Protein AF-A0A1W6KG29-F1 (afdb_monomer_lite)

Secondary structure (DSSP, 8-state):
--------SEEEEPTTSS-EEEE-TTS-EEEESS--TTTS-GGGGGGS--B-SEEBSSHHHHHHHHHT--SSPP---TTSHHHHHHHHTT-EE-GGGG-

Radius of gyration: 12.06 Å; chains: 1; bounding box: 34×25×29 Å

Structure (mmCIF, N/CA/C/O backbone):
data_AF-A0A1W6KG29-F1
#
_entry.id   AF-A0A1W6KG29-F1
#
loop_
_atom_site.group_PDB
_atom_site.id
_atom_site.type_symbol
_atom_site.label_atom_id
_atom_site.label_alt_id
_atom_site.label_comp_id
_atom_site.label_asym_id
_atom_site.label_entity_id
_atom_site.label_seq_id
_atom_site.pdbx_PDB_ins_code
_atom_site.Cartn_x
_atom_site.Cartn_y
_atom_site.Cartn_z
_atom_site.occupancy
_atom_site.B_iso_or_equiv
_atom_site.auth_seq_id
_atom_site.auth_comp_id
_atom_site.auth_asym_id
_atom_site.auth_atom_id
_atom_site.pdbx_PDB_model_num
ATOM 1 N N . MET A 1 1 ? 13.498 -8.568 -15.692 1.00 46.94 1 MET A N 1
ATOM 2 C CA . MET A 1 1 ? 12.778 -8.338 -14.432 1.00 46.94 1 MET A CA 1
ATOM 3 C C . MET A 1 1 ? 12.352 -6.894 -14.493 1.00 46.94 1 MET A C 1
ATOM 5 O O . MET A 1 1 ? 13.223 -6.030 -14.524 1.00 46.94 1 MET A O 1
ATOM 9 N N . GLU A 1 2 ? 11.065 -6.685 -14.721 1.00 44.09 2 GLU A N 1
ATOM 10 C CA . GLU A 1 2 ? 10.419 -5.372 -14.666 1.00 44.09 2 GLU A CA 1
ATOM 11 C C . GLU A 1 2 ? 10.640 -4.832 -13.226 1.00 44.09 2 GLU A C 1
ATOM 13 O O . GLU A 1 2 ? 10.624 -5.609 -12.264 1.00 44.09 2 GLU A O 1
ATOM 18 N N . LYS A 1 3 ? 11.122 -3.585 -13.106 1.00 52.91 3 LYS A N 1
ATOM 19 C CA . LYS A 1 3 ? 11.557 -2.942 -11.850 1.00 52.91 3 LYS A CA 1
ATOM 20 C C . LYS A 1 3 ? 10.441 -2.085 -11.248 1.00 52.91 3 LYS A C 1
ATOM 22 O O . LYS A 1 3 ? 10.333 -0.899 -11.589 1.00 52.91 3 LYS A O 1
ATOM 27 N N . MET A 1 4 ? 9.671 -2.656 -10.319 1.00 61.75 4 MET A N 1
ATOM 28 C CA . MET A 1 4 ? 8.678 -1.871 -9.590 1.00 61.75 4 MET A CA 1
ATOM 29 C C . MET A 1 4 ? 9.389 -0.697 -8.909 1.00 61.75 4 MET A C 1
ATOM 31 O O . MET A 1 4 ? 10.573 -0.784 -8.559 1.00 61.75 4 MET A O 1
ATOM 35 N N . SER A 1 5 ? 8.692 0.423 -8.728 1.00 75.44 5 SER A N 1
ATOM 36 C CA . SER A 1 5 ? 9.226 1.545 -7.959 1.00 75.44 5 SER A CA 1
ATOM 37 C C . SER A 1 5 ? 8.520 1.618 -6.617 1.00 75.44 5 SER A C 1
ATOM 39 O O . SER A 1 5 ? 7.323 1.866 -6.553 1.00 75.44 5 SER A O 1
ATOM 41 N N . ASN A 1 6 ? 9.276 1.467 -5.537 1.00 83.81 6 ASN A N 1
ATOM 42 C CA . ASN A 1 6 ? 8.812 1.713 -4.175 1.00 83.81 6 ASN A CA 1
ATOM 43 C C . ASN A 1 6 ? 9.227 3.103 -3.656 1.00 83.81 6 ASN A 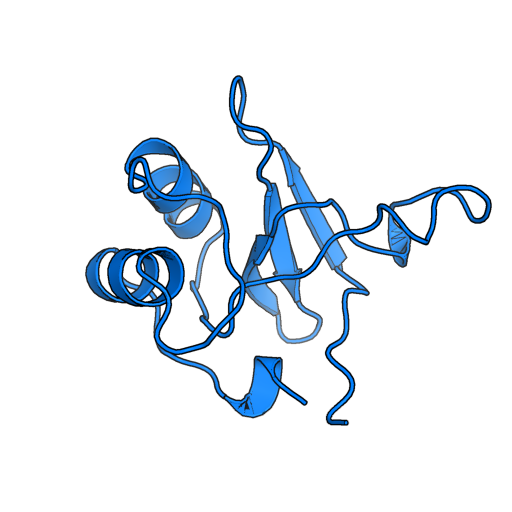C 1
ATOM 45 O O . ASN A 1 6 ? 9.314 3.340 -2.457 1.00 83.81 6 ASN A O 1
ATOM 49 N N . ASN A 1 7 ? 9.448 4.058 -4.565 1.00 85.38 7 ASN A N 1
ATOM 50 C CA . ASN A 1 7 ? 9.712 5.459 -4.239 1.00 85.38 7 ASN A CA 1
ATOM 51 C C . ASN A 1 7 ? 8.391 6.209 -4.004 1.00 85.38 7 ASN A C 1
ATOM 53 O O . ASN A 1 7 ? 7.974 7.027 -4.828 1.00 85.38 7 ASN A O 1
ATOM 57 N N . TYR A 1 8 ? 7.706 5.910 -2.904 1.00 92.00 8 TYR A N 1
ATOM 58 C CA . TYR A 1 8 ? 6.419 6.534 -2.600 1.00 92.00 8 TYR A CA 1
ATOM 59 C C . TYR A 1 8 ? 6.580 8.003 -2.203 1.00 92.00 8 TYR A C 1
ATOM 61 O O . TYR A 1 8 ? 7.577 8.400 -1.597 1.00 92.00 8 TYR A O 1
ATOM 69 N N . ALA A 1 9 ? 5.585 8.814 -2.556 1.00 92.56 9 ALA A N 1
ATOM 70 C CA . ALA A 1 9 ? 5.486 10.206 -2.126 1.00 92.56 9 ALA A CA 1
ATOM 71 C C . ALA A 1 9 ? 4.967 10.312 -0.684 1.00 92.56 9 ALA A C 1
ATOM 73 O O . ALA A 1 9 ? 5.343 11.220 0.053 1.00 92.56 9 ALA A O 1
ATOM 74 N N . GLN A 1 10 ? 4.110 9.369 -0.286 1.00 95.06 10 GLN A N 1
ATOM 75 C CA . GLN A 1 10 ? 3.527 9.290 1.046 1.00 95.06 10 GLN A CA 1
ATOM 76 C C . GLN A 1 10 ? 3.257 7.828 1.406 1.00 95.06 10 GLN A C 1
ATOM 78 O O . GLN A 1 10 ? 2.904 7.036 0.535 1.00 95.06 10 GLN A O 1
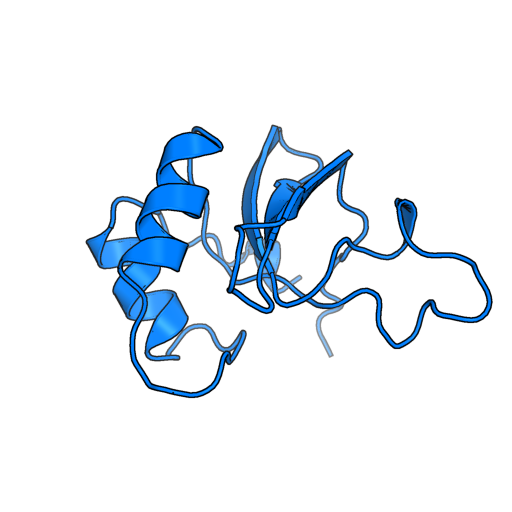ATOM 83 N N . ALA A 1 11 ? 3.373 7.490 2.689 1.00 96.50 11 ALA A N 1
ATOM 84 C CA . ALA A 1 11 ? 2.935 6.218 3.245 1.00 96.50 11 ALA A CA 1
ATOM 85 C C . ALA A 1 11 ? 2.150 6.467 4.537 1.00 96.50 11 ALA A C 1
ATOM 87 O O . ALA A 1 11 ? 2.566 7.254 5.388 1.00 96.50 11 ALA A O 1
ATOM 88 N N . ILE A 1 12 ? 1.001 5.813 4.674 1.00 97.50 12 ILE A N 1
ATOM 89 C CA . ILE A 1 12 ? 0.139 5.875 5.852 1.00 97.50 12 ILE A CA 1
ATOM 90 C C . ILE A 1 12 ? 0.039 4.460 6.406 1.00 97.50 12 ILE A C 1
ATOM 92 O O . ILE A 1 12 ? -0.592 3.600 5.793 1.00 97.50 12 ILE A O 1
ATOM 96 N N . ALA A 1 13 ? 0.667 4.225 7.556 1.00 97.00 13 ALA A N 1
ATOM 97 C CA . ALA A 1 13 ? 0.539 2.959 8.266 1.00 97.00 13 ALA A CA 1
ATOM 98 C C . ALA A 1 13 ? -0.912 2.760 8.718 1.00 97.00 13 ALA A C 1
ATOM 100 O O . ALA A 1 13 ? -1.516 3.673 9.293 1.00 97.00 13 ALA A O 1
ATOM 101 N N . VAL A 1 14 ? -1.464 1.572 8.479 1.00 96.25 14 VAL A N 1
ATOM 102 C CA . VAL A 1 14 ? -2.769 1.203 9.032 1.00 96.25 14 VAL A CA 1
ATOM 103 C C . VAL A 1 14 ? -2.540 0.561 10.405 1.00 96.25 14 VAL A C 1
ATOM 105 O O . VAL A 1 14 ? -1.784 -0.404 10.492 1.00 96.25 14 VAL A O 1
ATOM 108 N N . PRO A 1 15 ? -3.138 1.084 11.493 1.00 92.44 15 PRO A N 1
ATOM 109 C CA . PRO A 1 15 ? -2.930 0.540 12.833 1.00 92.44 15 PRO A CA 1
ATOM 110 C C . PRO A 1 15 ? -3.242 -0.956 12.910 1.00 92.44 15 PRO A C 1
ATOM 112 O O . PRO A 1 15 ? -4.209 -1.422 12.311 1.00 92.44 15 PRO A O 1
ATOM 115 N N . ASP A 1 16 ? -2.430 -1.698 13.665 1.00 92.25 16 ASP A N 1
ATOM 116 C CA . ASP A 1 16 ? -2.567 -3.149 13.870 1.00 92.25 16 ASP A CA 1
ATOM 117 C C . ASP A 1 16 ? -2.491 -3.993 12.579 1.00 92.25 16 ASP A C 1
ATOM 119 O O . ASP A 1 16 ? -2.884 -5.165 12.558 1.00 92.25 16 ASP A O 1
ATOM 123 N N . LYS A 1 17 ? -1.973 -3.408 11.494 1.00 91.00 17 LYS A N 1
ATOM 124 C CA . LYS A 1 17 ? -1.687 -4.067 10.221 1.00 91.00 17 LYS A CA 1
ATOM 125 C C . LYS A 1 17 ? -0.230 -3.806 9.863 1.00 91.00 17 LYS A C 1
ATOM 127 O O . LYS A 1 17 ? 0.230 -2.671 9.924 1.00 91.00 17 LYS A O 1
ATOM 132 N N . ASP A 1 18 ? 0.470 -4.831 9.396 1.00 93.00 18 ASP A N 1
ATOM 133 C CA . ASP A 1 18 ? 1.816 -4.681 8.829 1.00 93.00 18 ASP A CA 1
ATOM 134 C C . ASP A 1 18 ? 1.742 -4.172 7.371 1.00 93.00 18 ASP A C 1
ATOM 136 O O . ASP A 1 18 ? 2.402 -4.699 6.481 1.00 93.00 18 ASP A O 1
ATOM 140 N N . LEU A 1 19 ? 0.860 -3.198 7.100 1.00 96.81 19 LEU A N 1
ATOM 141 C CA . LEU A 1 19 ? 0.537 -2.691 5.763 1.00 96.81 19 LEU A CA 1
ATOM 142 C C . LEU A 1 19 ? 0.361 -1.168 5.756 1.00 96.81 19 LEU A C 1
ATOM 144 O O . LEU A 1 19 ? -0.048 -0.545 6.741 1.00 96.81 19 LEU A O 1
ATOM 148 N N . PHE A 1 20 ? 0.611 -0.582 4.590 1.00 97.69 20 PHE A N 1
ATOM 149 C CA . PHE A 1 20 ? 0.603 0.854 4.352 1.00 97.69 20 PHE A CA 1
ATOM 150 C C . PHE A 1 20 ? -0.299 1.199 3.168 1.00 97.69 20 PHE A C 1
ATOM 152 O O . PHE A 1 20 ? -0.270 0.531 2.134 1.00 97.69 20 PHE A O 1
ATOM 159 N N . ALA A 1 21 ? -1.058 2.287 3.285 1.00 98.00 21 ALA A N 1
ATOM 160 C CA . ALA A 1 21 ? -1.610 2.979 2.128 1.00 98.00 21 ALA A CA 1
ATOM 161 C C . ALA A 1 21 ? -0.542 3.934 1.582 1.00 98.00 21 ALA A C 1
ATOM 163 O O . ALA A 1 21 ? -0.090 4.827 2.300 1.00 98.00 21 ALA A O 1
ATOM 164 N N . VAL A 1 22 ? -0.125 3.746 0.332 1.00 97.19 22 VAL A N 1
ATOM 165 C CA . VAL A 1 22 ? 1.013 4.466 -0.2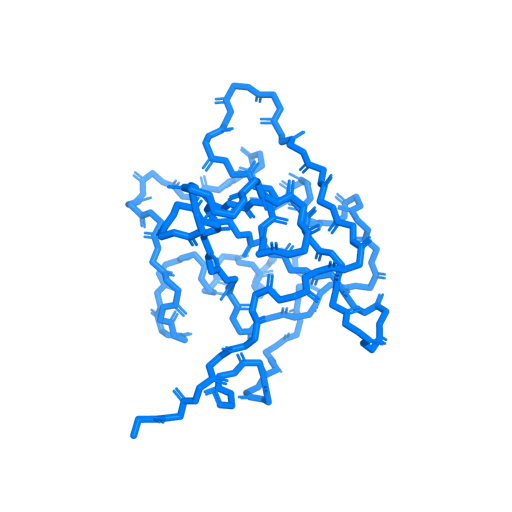56 1.00 97.19 22 VAL A CA 1
ATOM 166 C C . VAL A 1 22 ? 0.599 5.272 -1.475 1.00 97.19 22 VAL A C 1
ATOM 168 O O . VAL A 1 22 ? -0.180 4.793 -2.297 1.00 97.19 22 VAL A O 1
ATOM 171 N N . GLN A 1 23 ? 1.123 6.489 -1.601 1.00 96.44 23 GLN A N 1
ATOM 172 C CA . GLN A 1 23 ? 0.904 7.346 -2.762 1.00 96.44 23 GLN A CA 1
ATOM 173 C C . GLN A 1 23 ? 2.069 7.224 -3.745 1.00 96.44 23 GLN A C 1
ATOM 175 O O . GLN A 1 23 ? 3.227 7.461 -3.389 1.00 96.44 23 GLN A O 1
ATOM 180 N N . LEU A 1 24 ? 1.759 6.895 -4.995 1.00 92.75 24 LEU A N 1
ATOM 181 C CA . LEU A 1 24 ? 2.718 6.806 -6.089 1.00 92.75 24 LEU A CA 1
ATOM 182 C C . LEU A 1 24 ? 2.954 8.178 -6.739 1.00 92.75 24 LEU A C 1
ATOM 184 O O . LEU A 1 24 ? 2.243 9.153 -6.489 1.00 92.75 24 LEU A O 1
ATOM 188 N N . SER A 1 25 ? 3.972 8.265 -7.596 1.00 89.50 25 SER A N 1
ATOM 189 C CA . SER A 1 25 ? 4.406 9.518 -8.237 1.00 89.50 25 SER A CA 1
ATOM 190 C C . SER A 1 25 ? 3.361 10.160 -9.156 1.00 89.50 25 SER A C 1
ATOM 192 O O . SER A 1 25 ? 3.428 11.358 -9.422 1.00 89.50 25 SER A O 1
ATOM 194 N N . ASP A 1 26 ? 2.381 9.386 -9.621 1.00 91.19 26 ASP A N 1
ATOM 195 C CA . ASP A 1 26 ? 1.250 9.853 -10.428 1.00 91.19 26 ASP A CA 1
ATOM 196 C C . ASP A 1 26 ? 0.048 10.321 -9.575 1.00 91.19 26 ASP A C 1
ATOM 198 O O . ASP A 1 26 ? -1.044 10.562 -10.099 1.00 91.19 26 ASP A O 1
ATOM 202 N N . GLY A 1 27 ? 0.229 10.410 -8.253 1.00 93.12 27 GLY A N 1
ATOM 203 C CA . GLY A 1 27 ? -0.781 10.820 -7.281 1.00 93.12 27 GLY A CA 1
ATOM 204 C C . GLY A 1 27 ? -1.787 9.734 -6.894 1.00 93.12 27 GLY A C 1
ATOM 205 O O . GLY A 1 27 ? -2.601 9.982 -6.005 1.00 93.12 27 GLY A O 1
ATOM 206 N N . GLY A 1 28 ? -1.741 8.558 -7.529 1.00 95.69 28 GLY A N 1
ATOM 207 C CA . GLY A 1 28 ? -2.592 7.415 -7.200 1.00 95.69 28 GLY A CA 1
ATOM 208 C C . GLY A 1 28 ? -2.170 6.719 -5.919 1.00 95.69 28 GLY A C 1
ATOM 209 O O . GLY A 1 28 ? -1.021 6.821 -5.493 1.00 95.69 28 GLY A O 1
ATOM 210 N N . TRP A 1 29 ? -3.107 5.988 -5.323 1.00 97.69 29 TRP A N 1
ATOM 211 C CA . TRP A 1 29 ? -2.885 5.263 -4.077 1.00 97.69 29 TRP A CA 1
ATOM 212 C C . TRP A 1 29 ? -2.883 3.753 -4.296 1.00 97.69 29 TRP A C 1
ATOM 214 O O . TRP A 1 29 ? -3.660 3.235 -5.094 1.00 97.69 29 TRP A O 1
ATOM 224 N N . SER A 1 30 ? -2.044 3.036 -3.559 1.00 97.56 30 SER A N 1
ATOM 225 C CA . SER A 1 30 ? -2.017 1.573 -3.522 1.00 97.56 30 SER A CA 1
ATOM 226 C C . SER A 1 30 ? -1.797 1.073 -2.089 1.00 97.56 30 SER A C 1
ATOM 228 O O . SER A 1 30 ? -1.753 1.859 -1.141 1.00 97.56 30 SER A O 1
ATOM 230 N N . ILE A 1 31 ? -1.702 -0.243 -1.929 1.00 97.56 31 ILE A N 1
ATOM 231 C CA . ILE A 1 31 ? -1.402 -0.932 -0.672 1.00 97.56 31 ILE A CA 1
ATOM 232 C C . ILE A 1 31 ? -0.000 -1.516 -0.787 1.00 97.56 31 ILE A C 1
ATOM 234 O O . ILE A 1 31 ? 0.294 -2.133 -1.809 1.00 97.56 31 ILE A O 1
ATOM 238 N N . ALA A 1 32 ? 0.822 -1.359 0.246 1.00 96.81 32 ALA A N 1
ATOM 239 C CA . ALA A 1 32 ? 2.169 -1.914 0.315 1.00 96.81 32 ALA A CA 1
ATOM 240 C C . ALA A 1 32 ? 2.459 -2.585 1.663 1.00 96.81 32 ALA A C 1
ATOM 242 O O . ALA A 1 32 ? 1.835 -2.252 2.671 1.00 96.81 32 ALA A O 1
ATOM 243 N N . ASP A 1 33 ? 3.441 -3.483 1.686 1.00 94.94 33 ASP A N 1
ATOM 244 C CA . ASP A 1 33 ? 4.018 -4.095 2.898 1.00 94.94 33 ASP A CA 1
ATOM 245 C C . ASP A 1 33 ? 5.170 -3.278 3.506 1.00 94.94 33 ASP A C 1
ATOM 247 O O . ASP A 1 33 ? 5.859 -3.728 4.419 1.00 94.94 33 ASP A O 1
ATOM 251 N N . GLY A 1 34 ? 5.359 -2.045 3.036 1.00 93.75 34 GLY A N 1
ATOM 252 C CA . GLY A 1 34 ? 6.328 -1.108 3.584 1.00 93.75 34 GLY A CA 1
ATOM 253 C C . GLY A 1 34 ? 6.100 0.321 3.100 1.00 93.75 34 GLY A C 1
ATOM 254 O O . GLY A 1 34 ? 5.276 0.596 2.227 1.00 93.75 34 GLY A O 1
ATOM 255 N N . GLN A 1 35 ? 6.832 1.252 3.705 1.00 92.50 35 GLN A N 1
ATOM 256 C CA . GLN A 1 35 ? 6.688 2.695 3.483 1.00 92.50 35 GLN A CA 1
ATOM 257 C C . GLN A 1 35 ? 7.454 3.233 2.263 1.00 92.50 35 GLN A C 1
ATOM 259 O O . GLN A 1 35 ? 7.355 4.414 1.941 1.00 92.50 35 GLN A O 1
ATOM 264 N N . GLY A 1 36 ? 8.206 2.391 1.566 1.00 90.62 36 GLY A N 1
ATOM 265 C CA . GLY A 1 36 ? 8.992 2.757 0.398 1.00 90.62 36 GLY A CA 1
ATOM 266 C C . GLY A 1 36 ? 10.395 3.268 0.721 1.00 90.62 36 GLY A C 1
ATOM 267 O O . GLY A 1 36 ? 10.719 3.653 1.845 1.00 90.62 36 GLY A O 1
ATOM 268 N N . THR A 1 37 ? 11.257 3.267 -0.290 1.00 87.31 37 THR A N 1
ATOM 269 C CA . THR A 1 37 ? 12.697 3.563 -0.185 1.00 87.31 37 THR A CA 1
ATOM 270 C C . THR A 1 37 ? 12.982 5.022 0.127 1.00 87.31 37 THR A C 1
ATOM 272 O O . THR A 1 37 ? 13.933 5.312 0.835 1.00 87.31 37 THR A O 1
ATOM 275 N N . ASN A 1 38 ? 12.141 5.946 -0.341 1.00 84.06 38 ASN A N 1
ATOM 276 C CA . ASN A 1 38 ? 12.284 7.374 -0.031 1.00 84.06 38 ASN A CA 1
ATOM 277 C C . ASN A 1 38 ? 11.994 7.710 1.439 1.00 84.06 38 ASN A C 1
ATOM 279 O O . ASN A 1 38 ? 12.407 8.766 1.913 1.00 84.06 38 ASN A O 1
ATOM 283 N N . LEU A 1 39 ? 11.228 6.860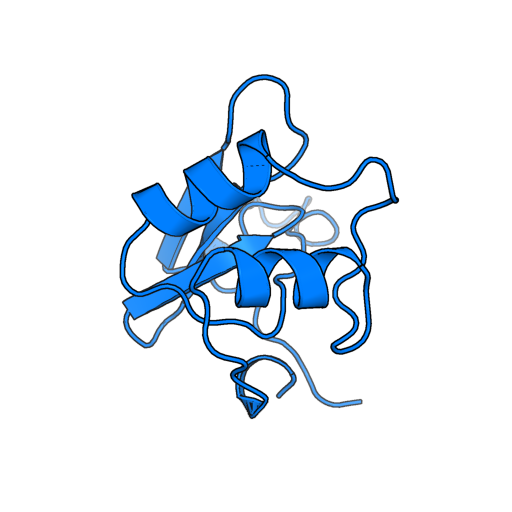 2.124 1.00 82.12 39 LEU A N 1
ATOM 284 C CA . LEU A 1 39 ? 10.785 7.076 3.502 1.00 82.12 39 LEU A CA 1
ATOM 285 C C . LEU A 1 39 ? 11.518 6.163 4.494 1.00 82.12 39 LEU A C 1
ATOM 287 O O . LEU A 1 39 ? 11.290 6.265 5.695 1.00 82.12 39 LEU A O 1
ATOM 291 N N . THR A 1 40 ? 12.382 5.279 3.994 1.00 86.12 40 THR A N 1
ATOM 292 C CA . THR A 1 40 ? 13.149 4.313 4.781 1.00 86.12 40 THR A CA 1
ATOM 293 C C . THR A 1 40 ? 14.608 4.742 4.835 1.00 86.12 40 THR A C 1
ATOM 295 O O . THR A 1 40 ? 15.156 5.186 3.828 1.00 86.12 40 THR A O 1
ATOM 298 N N . ASP A 1 41 ? 15.233 4.603 6.004 1.00 84.38 41 ASP A N 1
ATOM 299 C CA . ASP A 1 41 ? 16.656 4.894 6.174 1.00 84.38 41 ASP A CA 1
ATOM 300 C C . ASP A 1 41 ? 17.513 4.025 5.232 1.00 84.38 41 ASP A C 1
ATOM 302 O O . ASP A 1 41 ? 17.157 2.887 4.907 1.00 84.38 41 ASP A O 1
ATOM 306 N N . GLU A 1 42 ? 18.644 4.565 4.763 1.00 83.00 42 GLU A N 1
ATOM 307 C CA . GLU A 1 42 ? 19.475 3.928 3.725 1.00 83.00 42 GLU A CA 1
ATOM 308 C C . GLU A 1 42 ? 19.962 2.520 4.110 1.00 83.00 42 GLU A C 1
ATOM 310 O O . GLU A 1 42 ? 20.110 1.657 3.245 1.00 83.00 42 GLU A O 1
ATOM 315 N N . ASP A 1 43 ? 20.190 2.267 5.399 1.00 86.81 43 ASP A N 1
ATOM 316 C CA . ASP A 1 43 ? 20.614 0.971 5.935 1.00 86.81 43 ASP A CA 1
ATOM 317 C C . ASP A 1 43 ? 19.476 -0.059 6.028 1.00 86.81 43 ASP A C 1
ATOM 319 O O . ASP A 1 43 ? 19.740 -1.253 6.164 1.00 86.81 43 ASP A O 1
ATOM 323 N N . MET A 1 44 ? 18.223 0.383 5.892 1.00 82.31 44 MET A N 1
ATOM 324 C CA . MET A 1 44 ? 17.010 -0.435 5.988 1.00 82.31 44 MET A CA 1
ATOM 325 C C . MET A 1 44 ? 16.270 -0.553 4.649 1.00 82.31 44 MET A C 1
ATOM 327 O O . MET A 1 44 ? 15.159 -1.077 4.595 1.00 82.31 44 MET A O 1
ATOM 331 N N . VAL A 1 45 ? 16.884 -0.104 3.550 1.00 81.69 45 VAL A N 1
ATOM 332 C CA . VAL A 1 45 ? 16.272 -0.012 2.213 1.00 81.69 45 VAL A CA 1
ATOM 333 C C . VAL A 1 45 ? 15.695 -1.341 1.696 1.00 81.69 45 VAL A C 1
ATOM 335 O O . VAL A 1 45 ? 14.729 -1.343 0.936 1.00 81.69 45 VAL A O 1
ATOM 338 N N . GLU A 1 46 ? 16.237 -2.482 2.136 1.00 79.94 46 GLU A N 1
ATOM 339 C CA . GLU A 1 46 ? 15.733 -3.821 1.789 1.00 79.94 46 GLU A CA 1
ATOM 340 C C . GLU A 1 46 ? 14.342 -4.115 2.384 1.00 79.94 46 GLU A C 1
ATOM 342 O O . GLU A 1 46 ? 13.627 -4.981 1.884 1.00 79.94 46 GLU A O 1
ATOM 347 N N . LEU A 1 47 ? 13.937 -3.368 3.416 1.00 82.56 47 LEU A N 1
ATOM 348 C CA . LEU A 1 47 ? 12.658 -3.480 4.126 1.00 82.56 47 LEU A CA 1
ATOM 349 C C . LEU A 1 47 ? 11.653 -2.396 3.713 1.00 82.56 47 LEU A C 1
ATOM 351 O O . LEU A 1 47 ? 10.609 -2.238 4.339 1.00 82.56 47 LEU A O 1
ATOM 355 N N . ALA A 1 48 ? 11.956 -1.643 2.655 1.00 86.50 48 ALA A N 1
ATOM 356 C CA . ALA A 1 48 ? 11.102 -0.574 2.156 1.00 86.50 48 ALA A CA 1
ATOM 357 C C . ALA A 1 48 ? 9.722 -1.061 1.675 1.00 86.50 48 ALA A C 1
ATOM 359 O O . ALA A 1 48 ? 8.787 -0.268 1.621 1.00 86.50 48 ALA A O 1
ATOM 360 N N . GLY A 1 49 ? 9.579 -2.345 1.341 1.00 91.19 49 GLY A N 1
ATOM 361 C CA . GLY A 1 49 ? 8.328 -2.932 0.863 1.00 91.19 49 GLY A CA 1
ATOM 362 C C . GLY A 1 49 ? 7.963 -2.554 -0.575 1.00 91.19 49 GLY A C 1
ATOM 363 O O . GLY A 1 49 ? 8.640 -1.761 -1.236 1.00 91.19 49 GLY A O 1
ATOM 364 N N . TRP A 1 50 ? 6.899 -3.176 -1.065 1.00 93.06 50 TRP A N 1
ATOM 365 C CA . TRP A 1 50 ? 6.397 -3.151 -2.432 1.00 93.06 50 TRP A CA 1
ATOM 366 C C . TRP A 1 50 ? 4.874 -3.048 -2.439 1.00 93.06 50 TRP A C 1
ATOM 368 O O . TRP A 1 50 ? 4.203 -3.459 -1.495 1.00 93.06 50 TRP A O 1
ATOM 378 N N . HIS A 1 51 ? 4.315 -2.510 -3.522 1.00 94.81 51 HIS A N 1
ATOM 379 C CA . HIS A 1 51 ? 2.886 -2.227 -3.610 1.00 94.81 51 HIS A CA 1
ATOM 380 C C . HIS A 1 51 ? 2.154 -3.181 -4.549 1.00 94.81 51 HIS A C 1
ATOM 382 O O . HIS A 1 51 ? 2.7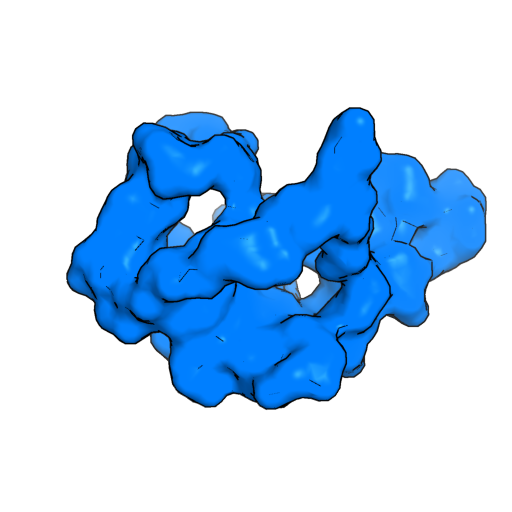34 -3.740 -5.477 1.00 94.81 51 HIS A O 1
ATOM 388 N N . LEU A 1 52 ? 0.839 -3.291 -4.361 1.00 95.62 52 LEU A N 1
ATOM 389 C CA . LEU A 1 52 ? -0.042 -3.949 -5.319 1.00 95.62 52 LEU A CA 1
ATOM 390 C C . LEU A 1 52 ? -0.101 -3.169 -6.648 1.00 95.62 52 LEU A C 1
ATOM 392 O O . LEU A 1 52 ? -0.025 -1.929 -6.655 1.00 95.62 52 LEU A O 1
ATOM 396 N N . PRO A 1 53 ? -0.339 -3.858 -7.7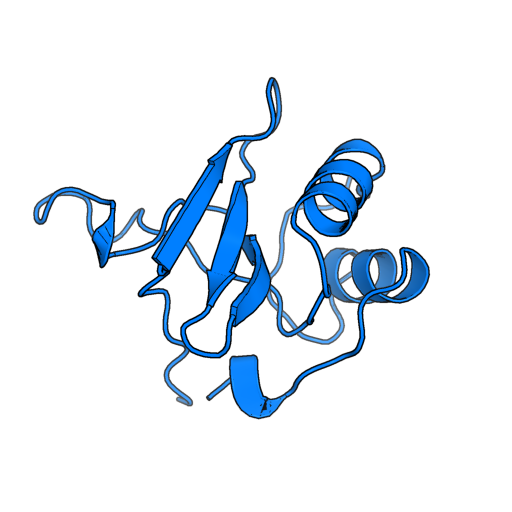76 1.00 94.62 53 PRO A N 1
ATOM 397 C CA . PRO A 1 53 ? -0.516 -3.247 -9.091 1.00 94.62 53 PRO A CA 1
ATOM 398 C C . PRO A 1 53 ? -1.944 -2.730 -9.304 1.00 94.62 53 PRO A C 1
ATOM 400 O O . PRO A 1 53 ? -2.633 -3.058 -10.274 1.00 94.62 53 PRO A O 1
ATOM 403 N N . VAL A 1 54 ? -2.422 -1.939 -8.348 1.00 96.12 54 VAL A N 1
ATOM 404 C CA . VAL A 1 54 ? -3.771 -1.376 -8.332 1.00 96.12 54 VAL A CA 1
ATOM 405 C C . VAL A 1 54 ? -3.717 0.100 -7.967 1.00 96.12 54 VAL A C 1
ATOM 407 O O . VAL A 1 54 ? -2.821 0.543 -7.252 1.00 96.12 54 VAL A O 1
ATOM 410 N N . ARG A 1 55 ? -4.702 0.852 -8.448 1.00 97.12 55 ARG A N 1
ATOM 411 C CA . ARG A 1 55 ? -4.864 2.276 -8.193 1.00 97.12 55 ARG A CA 1
ATOM 412 C C . ARG A 1 55 ? -6.196 2.545 -7.506 1.00 97.12 55 ARG A C 1
ATOM 414 O O . ARG A 1 55 ? -7.261 2.277 -8.063 1.00 97.12 55 ARG A O 1
ATOM 421 N N . PHE A 1 56 ? -6.114 3.140 -6.329 1.00 98.38 56 PHE A N 1
ATOM 422 C CA . PHE A 1 56 ? -7.178 3.880 -5.671 1.00 98.38 56 PHE A CA 1
ATOM 423 C C . PHE A 1 56 ? -7.021 5.375 -5.966 1.00 98.38 56 PHE A C 1
ATOM 425 O O . PHE A 1 56 ? -5.912 5.864 -6.197 1.00 98.38 56 PHE A O 1
ATOM 432 N N . GLU A 1 57 ? -8.132 6.106 -5.942 1.00 97.62 57 GLU A N 1
ATOM 433 C CA . GLU A 1 57 ? -8.121 7.556 -6.152 1.00 97.62 57 GLU A CA 1
ATOM 434 C C . GLU A 1 57 ? -7.756 8.301 -4.862 1.00 97.62 57 GLU A C 1
ATOM 436 O O . GLU A 1 57 ? -7.057 9.310 -4.900 1.00 97.62 57 GLU A O 1
ATOM 441 N N . TYR A 1 58 ? -8.187 7.771 -3.713 1.00 97.69 58 TYR A N 1
ATOM 442 C CA . TYR A 1 58 ? -8.030 8.411 -2.408 1.00 97.69 58 TYR A CA 1
ATOM 443 C C . TYR A 1 58 ? -7.407 7.467 -1.365 1.00 97.69 58 TYR A C 1
ATOM 445 O O . TYR A 1 58 ? -7.682 6.259 -1.396 1.00 97.69 58 TYR A O 1
ATOM 453 N N . PRO A 1 59 ? -6.628 7.995 -0.399 1.00 98.06 59 PRO A N 1
ATOM 454 C CA . PRO A 1 59 ? -5.983 7.182 0.634 1.00 98.06 59 PRO A CA 1
ATOM 455 C C . PRO A 1 59 ? -6.986 6.394 1.479 1.00 98.06 59 PRO A C 1
ATOM 457 O O . PRO A 1 59 ? -6.735 5.243 1.832 1.00 98.06 59 PRO A O 1
ATOM 460 N N . GLU A 1 60 ? -8.154 6.969 1.767 1.00 98.25 60 GLU A N 1
ATOM 461 C CA . GLU A 1 60 ? -9.188 6.341 2.592 1.00 98.25 60 GLU A CA 1
ATOM 462 C C . GLU A 1 60 ? -9.714 5.042 1.971 1.00 98.25 60 GLU A C 1
ATOM 464 O O . GLU A 1 60 ? -10.128 4.135 2.693 1.00 98.25 60 GLU A O 1
ATOM 469 N N . GLN A 1 61 ? -9.683 4.923 0.638 1.00 98.38 61 GLN A N 1
ATOM 470 C CA . GLN A 1 61 ? -10.082 3.694 -0.047 1.00 98.38 61 GLN A CA 1
ATOM 471 C C . GLN A 1 61 ? -9.063 2.576 0.190 1.00 98.38 61 GLN A C 1
ATOM 473 O O . GLN A 1 61 ? -9.459 1.456 0.511 1.00 98.38 61 GLN A O 1
ATOM 478 N N . ALA A 1 62 ? -7.768 2.891 0.089 1.00 98.06 62 ALA A N 1
ATOM 479 C CA . ALA A 1 62 ? -6.692 1.941 0.352 1.00 98.06 62 ALA A CA 1
ATOM 480 C C . ALA A 1 62 ? -6.688 1.497 1.824 1.00 98.06 62 ALA A C 1
ATOM 482 O O . ALA A 1 62 ? -6.659 0.301 2.099 1.00 98.06 62 ALA A O 1
ATOM 483 N N . ILE A 1 63 ? -6.825 2.438 2.766 1.00 98.38 63 ILE A N 1
ATOM 484 C CA . ILE A 1 63 ? -6.914 2.145 4.209 1.00 98.38 63 ILE A CA 1
ATOM 485 C C . ILE A 1 63 ? -8.094 1.211 4.498 1.00 98.38 63 ILE A C 1
ATOM 487 O O . ILE A 1 63 ? -7.929 0.161 5.116 1.00 98.38 63 ILE A O 1
ATOM 491 N N . LYS A 1 64 ? -9.283 1.534 3.977 1.00 98.06 64 LYS A N 1
ATOM 492 C CA . LYS A 1 64 ? -10.473 0.695 4.156 1.00 98.06 64 LYS A CA 1
ATOM 493 C C . LYS A 1 64 ? -10.302 -0.701 3.544 1.00 98.06 64 LYS A C 1
ATOM 495 O O . LYS A 1 64 ? -10.803 -1.678 4.101 1.00 98.06 64 LYS A O 1
ATOM 500 N N . ALA A 1 65 ? -9.623 -0.805 2.403 1.00 98.06 65 ALA A N 1
ATOM 501 C CA . ALA A 1 65 ? -9.329 -2.088 1.773 1.00 98.06 65 ALA A CA 1
ATOM 502 C C . ALA A 1 65 ? -8.358 -2.929 2.619 1.00 98.06 65 ALA A C 1
ATOM 504 O O . ALA A 1 65 ? -8.572 -4.134 2.740 1.00 98.06 65 ALA A O 1
ATOM 505 N N . ILE A 1 66 ? -7.357 -2.310 3.253 1.00 98.06 66 ILE A N 1
ATOM 506 C CA . ILE A 1 66 ? -6.436 -2.966 4.196 1.00 98.06 66 ILE A CA 1
ATOM 507 C C . ILE A 1 66 ? -7.189 -3.497 5.424 1.00 98.06 66 ILE A C 1
ATOM 509 O O . ILE A 1 66 ? -7.005 -4.653 5.820 1.00 98.06 66 ILE A O 1
ATOM 513 N N . ASP A 1 67 ? -8.082 -2.691 6.004 1.00 97.25 67 ASP A N 1
ATOM 514 C CA . ASP A 1 67 ? -8.886 -3.095 7.163 1.00 97.25 67 ASP A CA 1
ATOM 515 C C . ASP A 1 67 ? -9.744 -4.329 6.869 1.00 97.25 67 ASP A C 1
ATOM 517 O O . ASP A 1 67 ? -9.776 -5.274 7.663 1.00 97.25 67 ASP A O 1
ATOM 521 N N . ALA A 1 68 ? -10.389 -4.335 5.699 1.00 97.00 68 ALA A N 1
ATOM 522 C CA . ALA A 1 68 ? -11.246 -5.416 5.217 1.00 97.00 68 ALA A CA 1
ATOM 523 C C . ALA A 1 68 ? -10.485 -6.550 4.502 1.00 97.00 68 ALA A C 1
ATOM 525 O O . ALA A 1 68 ? -11.124 -7.413 3.899 1.00 97.00 68 ALA A O 1
ATOM 526 N N . GLY A 1 69 ? -9.150 -6.519 4.527 1.00 94.88 69 GLY A N 1
ATOM 527 C CA . GLY A 1 69 ? -8.282 -7.404 3.759 1.00 94.88 69 GLY A CA 1
ATOM 528 C C . GLY A 1 69 ? -8.481 -8.903 4.026 1.00 94.88 69 GLY A C 1
ATOM 529 O O . GLY A 1 69 ? -9.007 -9.294 5.076 1.00 94.88 69 GLY A O 1
ATOM 530 N N . PRO A 1 70 ? -8.055 -9.766 3.085 1.00 95.38 70 PRO A N 1
ATOM 531 C CA . PRO A 1 70 ? -8.098 -11.213 3.257 1.00 95.38 70 PRO A CA 1
ATOM 532 C C . PRO A 1 70 ? -7.160 -11.684 4.382 1.00 95.38 70 PRO A C 1
ATOM 534 O O . PRO A 1 70 ? -6.295 -10.952 4.858 1.00 95.38 70 PRO A O 1
ATOM 537 N N . LYS A 1 71 ? -7.334 -12.939 4.817 1.00 93.44 71 LYS A N 1
ATOM 538 C CA . LYS A 1 71 ? -6.443 -13.583 5.805 1.00 93.44 71 LYS A CA 1
ATOM 539 C C . LYS A 1 71 ? -5.159 -14.135 5.182 1.00 93.44 71 LYS A C 1
ATOM 541 O O . LYS A 1 71 ? -4.277 -14.582 5.912 1.00 93.44 71 LYS A O 1
ATOM 546 N N . ASP A 1 72 ? -5.107 -14.176 3.855 1.00 95.56 72 ASP A N 1
ATOM 547 C CA . ASP A 1 72 ? -3.953 -14.607 3.084 1.00 95.56 72 ASP A CA 1
ATOM 548 C C . ASP A 1 72 ? -2.756 -13.687 3.325 1.00 95.56 72 ASP A C 1
ATOM 550 O O . ASP A 1 72 ? -2.901 -12.499 3.633 1.00 95.56 72 ASP A O 1
ATOM 554 N N . TRP A 1 73 ? -1.563 -14.250 3.157 1.00 94.19 73 TRP A N 1
ATOM 555 C CA . TRP A 1 73 ? -0.328 -13.480 3.210 1.00 94.19 73 TRP A CA 1
ATOM 556 C C . TRP A 1 73 ? -0.351 -12.391 2.143 1.00 94.19 73 TRP A C 1
ATOM 558 O O . TRP A 1 73 ? -0.907 -12.584 1.059 1.00 94.19 73 TRP A O 1
ATOM 568 N N . PHE A 1 74 ? 0.234 -11.241 2.469 1.00 95.19 74 PHE A N 1
ATOM 569 C CA . PHE A 1 74 ? 0.352 -10.162 1.506 1.00 95.19 74 PHE A CA 1
ATOM 570 C C . PHE A 1 74 ? 1.273 -10.589 0.362 1.00 95.19 74 PHE A C 1
ATOM 572 O O . PHE A 1 74 ? 2.390 -11.049 0.591 1.00 95.19 74 PHE A O 1
ATOM 579 N N . ASP A 1 75 ? 0.765 -10.477 -0.861 1.00 93.44 75 ASP A N 1
ATOM 580 C CA . ASP A 1 75 ? 1.452 -10.861 -2.087 1.00 93.44 75 ASP A CA 1
ATOM 581 C C . ASP A 1 75 ? 1.139 -9.813 -3.155 1.00 93.44 75 ASP A C 1
ATOM 583 O O . ASP A 1 75 ? -0.028 -9.523 -3.445 1.00 93.44 75 ASP A O 1
ATOM 587 N N . ILE A 1 76 ? 2.198 -9.240 -3.719 1.00 91.88 76 ILE A N 1
ATOM 588 C CA . ILE A 1 76 ? 2.140 -8.166 -4.710 1.00 91.88 76 ILE A CA 1
ATOM 589 C C . ILE A 1 76 ? 1.822 -8.663 -6.127 1.00 91.88 76 ILE A C 1
ATOM 591 O O . ILE A 1 76 ? 1.701 -7.851 -7.045 1.00 91.88 76 ILE A O 1
ATOM 595 N N . ALA A 1 77 ? 1.684 -9.976 -6.334 1.00 91.06 77 ALA A N 1
ATOM 596 C CA . ALA A 1 77 ? 1.305 -10.539 -7.623 1.00 91.06 77 ALA A CA 1
ATOM 597 C C . ALA A 1 77 ? -0.057 -10.008 -8.109 1.00 91.06 77 ALA A C 1
ATOM 599 O O . ALA A 1 77 ? -0.992 -9.783 -7.336 1.00 91.06 77 ALA A O 1
ATOM 600 N N . GLU A 1 78 ? -0.194 -9.825 -9.423 1.00 90.31 78 GLU A N 1
ATOM 601 C CA . GLU A 1 78 ? -1.401 -9.254 -10.041 1.00 90.31 78 GLU A CA 1
ATOM 602 C C . GLU A 1 78 ? -2.654 -10.132 -9.850 1.00 90.31 78 GLU A C 1
ATOM 604 O O . GLU A 1 78 ? -3.793 -9.653 -9.829 1.00 90.31 78 GLU A O 1
ATOM 609 N N . ASP A 1 79 ? -2.456 -11.438 -9.725 1.00 92.31 79 ASP A N 1
ATOM 610 C CA . ASP A 1 79 ? -3.482 -12.450 -9.501 1.00 92.31 79 ASP A CA 1
ATOM 611 C C . ASP A 1 79 ? -3.608 -12.866 -8.027 1.00 92.31 79 ASP A C 1
ATOM 613 O O . ASP A 1 79 ? -4.377 -13.778 -7.714 1.00 92.31 79 ASP A O 1
ATOM 617 N N . SER A 1 80 ? -2.925 -12.170 -7.111 1.00 94.81 80 SER A N 1
ATOM 618 C CA . SER A 1 80 ? -3.001 -12.471 -5.685 1.00 94.81 80 SER A CA 1
ATOM 619 C C . SER A 1 80 ? -4.404 -12.219 -5.105 1.00 94.81 80 SER A C 1
ATOM 621 O O . SER A 1 80 ? -5.155 -11.362 -5.600 1.00 94.81 80 SER A O 1
ATOM 623 N N . PRO A 1 81 ? -4.773 -12.905 -4.003 1.00 96.94 81 PRO A N 1
ATOM 624 C CA . PRO A 1 81 ? -6.004 -12.614 -3.266 1.00 96.94 81 PRO A CA 1
ATOM 625 C C . PRO A 1 81 ? -6.122 -11.138 -2.866 1.00 96.94 81 PRO A C 1
ATOM 627 O O . PRO A 1 81 ? -7.216 -10.573 -2.899 1.00 96.94 81 PRO A O 1
ATOM 630 N N . TRP A 1 82 ? -4.996 -10.499 -2.544 1.00 97.31 82 TRP A N 1
ATOM 631 C CA . TRP A 1 82 ? -4.923 -9.083 -2.198 1.00 97.31 82 TRP A CA 1
ATOM 632 C C . TRP A 1 82 ? -5.200 -8.166 -3.391 1.00 97.31 82 TRP A C 1
ATOM 634 O O . TRP A 1 82 ? -6.017 -7.252 -3.266 1.00 97.31 82 TRP A O 1
ATOM 644 N N . SER A 1 83 ? -4.617 -8.438 -4.563 1.00 96.06 83 SER A N 1
ATOM 645 C CA . SER A 1 83 ? -4.918 -7.708 -5.802 1.00 96.06 83 SER A CA 1
ATOM 646 C C . SER A 1 83 ? -6.394 -7.838 -6.189 1.00 96.06 83 SER A C 1
ATOM 648 O O . SER A 1 83 ? -7.052 -6.847 -6.514 1.00 96.06 83 SER A O 1
ATOM 650 N N . GLY A 1 84 ? -6.956 -9.048 -6.096 1.00 97.19 84 GLY A N 1
ATOM 651 C CA . GLY A 1 84 ? -8.381 -9.292 -6.342 1.00 97.19 84 GLY A CA 1
ATOM 652 C C . GLY A 1 84 ? -9.294 -8.560 -5.352 1.00 97.19 84 GLY A C 1
ATOM 653 O O . GLY A 1 84 ? -10.271 -7.923 -5.754 1.00 97.19 84 GLY A O 1
ATOM 654 N N . HIS A 1 85 ? -8.961 -8.602 -4.062 1.00 97.94 85 HIS A N 1
ATOM 655 C CA . HIS A 1 85 ? -9.687 -7.893 -3.007 1.00 97.94 85 HIS A CA 1
ATOM 656 C C . HIS A 1 85 ? -9.661 -6.374 -3.194 1.00 97.94 85 HIS A C 1
ATOM 658 O O . HIS A 1 85 ? -10.702 -5.724 -3.082 1.00 97.94 85 HIS A O 1
ATOM 664 N N . ALA A 1 86 ? -8.502 -5.802 -3.518 1.00 97.81 86 ALA A N 1
ATOM 665 C CA . ALA A 1 86 ? -8.362 -4.367 -3.735 1.00 97.81 86 ALA A CA 1
ATOM 666 C C . ALA A 1 86 ? -9.244 -3.880 -4.896 1.00 97.81 86 ALA A C 1
ATOM 668 O O . ALA A 1 86 ? -9.948 -2.878 -4.757 1.00 97.81 86 ALA A O 1
ATOM 669 N N . VAL A 1 87 ? -9.291 -4.630 -6.003 1.00 97.94 87 VAL A N 1
ATOM 670 C CA . VAL A 1 87 ? -10.186 -4.331 -7.134 1.00 97.94 87 VAL A CA 1
ATOM 671 C C . VAL A 1 87 ? -11.656 -4.410 -6.717 1.00 97.94 87 VAL A C 1
ATOM 673 O O . VAL A 1 87 ? -12.423 -3.485 -6.979 1.00 97.94 87 VAL A O 1
ATOM 676 N N . ASN A 1 88 ? -12.053 -5.458 -5.989 1.00 97.75 88 ASN A N 1
ATOM 677 C CA . ASN A 1 88 ? -13.417 -5.580 -5.454 1.00 97.75 88 ASN A CA 1
ATOM 678 C C . ASN A 1 88 ? -13.771 -4.469 -4.448 1.00 97.75 88 ASN A C 1
ATOM 680 O O . ASN A 1 88 ? -14.946 -4.158 -4.254 1.00 97.75 88 ASN A O 1
ATOM 684 N N . SER A 1 89 ? -12.760 -3.853 -3.834 1.00 97.56 89 SER A N 1
ATOM 685 C CA . SER A 1 89 ? -12.885 -2.720 -2.913 1.00 97.56 89 SER A CA 1
ATOM 686 C C . SER A 1 89 ? -12.886 -1.355 -3.617 1.00 97.56 89 SER A C 1
ATOM 688 O O . SER A 1 89 ? -12.960 -0.324 -2.948 1.00 97.56 89 SER A O 1
ATOM 690 N N . GLY A 1 90 ? -12.848 -1.330 -4.953 1.00 97.00 90 GLY A N 1
ATOM 691 C CA . GLY A 1 90 ? -12.968 -0.117 -5.764 1.00 97.00 90 GLY A CA 1
ATOM 692 C C . GLY A 1 90 ? -11.666 0.388 -6.384 1.00 97.00 90 GLY A C 1
ATOM 693 O O . GLY A 1 90 ? -11.673 1.484 -6.942 1.00 97.00 90 GLY A O 1
ATOM 694 N N . ALA A 1 91 ? -10.570 -0.373 -6.309 1.00 97.44 91 ALA A N 1
ATOM 695 C CA . ALA A 1 91 ? -9.370 -0.072 -7.083 1.00 97.44 91 ALA A CA 1
ATOM 696 C C . ALA A 1 91 ? -9.539 -0.448 -8.562 1.00 97.44 91 ALA A C 1
ATOM 698 O O . ALA A 1 91 ? -10.320 -1.331 -8.923 1.00 97.44 91 ALA A O 1
ATOM 699 N N . VAL A 1 92 ? -8.727 0.161 -9.420 1.00 97.38 92 VAL A N 1
ATOM 700 C CA . VAL A 1 92 ? -8.548 -0.254 -10.816 1.00 97.38 92 VAL A CA 1
ATOM 701 C C . VAL A 1 92 ? -7.191 -0.936 -10.949 1.00 97.38 92 VAL A C 1
ATOM 703 O O . VAL A 1 92 ? -6.216 -0.472 -10.366 1.00 97.38 92 VAL A O 1
ATOM 706 N N . ARG A 1 93 ? -7.102 -2.033 -11.709 1.00 95.06 93 ARG A N 1
ATOM 707 C CA . ARG A 1 93 ? -5.796 -2.628 -12.037 1.00 95.06 93 ARG A CA 1
ATOM 708 C C . ARG A 1 93 ? -4.965 -1.633 -12.836 1.00 95.06 93 ARG A C 1
ATOM 710 O O . ARG A 1 93 ? -5.449 -1.097 -13.831 1.00 95.06 93 ARG A O 1
ATOM 717 N N . GLU A 1 94 ? -3.716 -1.444 -12.441 1.00 93.25 94 GLU A N 1
ATOM 718 C CA . GLU A 1 94 ? -2.776 -0.574 -13.140 1.00 93.25 94 GLU A CA 1
ATOM 719 C C . GLU A 1 94 ? -1.492 -1.360 -13.422 1.00 93.25 94 GLU A C 1
ATOM 721 O O . GLU A 1 94 ? -0.565 -1.340 -12.623 1.00 93.25 94 GLU A O 1
ATOM 726 N N . PRO A 1 95 ? -1.402 -2.084 -14.550 1.00 85.31 95 PRO A N 1
ATOM 727 C CA . PRO A 1 95 ? -0.229 -2.899 -14.869 1.00 85.31 95 PRO A CA 1
ATOM 728 C C . PRO A 1 95 ? 1.074 -2.100 -14.961 1.00 85.31 95 PRO A C 1
ATOM 730 O O . PRO A 1 95 ? 2.148 -2.661 -14.782 1.00 85.31 95 PRO A O 1
ATOM 733 N N . LYS A 1 96 ? 1.013 -0.779 -15.186 1.00 84.81 96 LYS A N 1
ATOM 734 C CA . LYS A 1 96 ? 2.208 0.082 -15.159 1.00 84.81 96 LYS A CA 1
ATOM 735 C C . LYS A 1 96 ? 2.872 0.124 -13.782 1.00 84.81 96 LYS A C 1
ATOM 737 O O . LYS A 1 96 ? 4.019 0.529 -13.672 1.00 84.81 96 LYS A O 1
ATOM 742 N N . TYR A 1 97 ? 2.171 -0.279 -12.731 1.00 86.56 97 TYR A N 1
ATOM 743 C CA . TYR A 1 97 ? 2.717 -0.396 -11.382 1.00 86.56 97 TYR A CA 1
ATOM 744 C C . TYR A 1 97 ? 3.618 -1.634 -11.222 1.00 86.56 97 TYR A C 1
ATOM 746 O O . TYR A 1 97 ? 4.389 -1.687 -10.273 1.00 86.56 97 TYR A O 1
ATOM 754 N N . LEU A 1 98 ? 3.591 -2.570 -12.181 1.00 77.25 98 LEU A N 1
ATOM 755 C CA . LEU A 1 98 ? 4.501 -3.717 -12.287 1.00 77.25 98 LEU A CA 1
ATOM 756 C C . LEU A 1 98 ? 5.758 -3.432 -13.128 1.00 77.25 98 LEU A C 1
ATOM 758 O O . LEU A 1 98 ? 6.460 -4.393 -13.431 1.00 77.25 98 LEU A O 1
ATOM 762 N N . MET A 1 99 ? 5.979 -2.170 -13.554 1.00 61.97 99 MET A N 1
ATOM 763 C CA . MET A 1 99 ? 7.099 -1.723 -14.420 1.00 61.97 99 MET A CA 1
ATOM 764 C C . MET A 1 99 ? 8.434 -2.329 -14.042 1.00 61.97 99 MET A C 1
ATOM 766 O O . MET A 1 99 ? 8.542 -2.720 -12.875 1.00 61.97 99 MET A O 1
#

pLDDT: mean 91.04, std 10.3, range [44.09, 98.38]

Organism: NCBI:txid1420917

Sequence (99 aa):
MEKMSNNYAQAIAVPDKDLFAVQLSDGGWSIADGQGTNLTDEDMVELAGWHLPVRFEYPEQAIKAIDAGPKDWFDIAEDSPWSGHAVNSGAVREPKYLM

Foldseek 3Di:
DQDFAQAFPFWADQPPACKTFTADPVRWTWIWSATGQNPDDPVCNVNRTATAQWTDNDSVLRSVLRVVDDPDDDDNDCPDSSVVSSVVSPIDGHCVSSD